Protein AF-W1YTT6-F1 (afdb_monomer_lite)

Radius of gyration: 16.93 Å; chains: 1; bounding box: 43×17×43 Å

Sequence (87 aa):
ITEAIVGIIVAVVVCLLLFWFFGTEIGTALRATGVNPQMIRAQGVNTDNMIVLGLLISNGFVGMSGALIGQFQGFADVGMGIGTIVI

Organism: NCBI:txid408170

pLDDT: mean 75.78, std 8.23, range [49.31, 87.44]

InterPro domains:
  IPR001851 ABC transporter, permease [PF02653] (8-85)

Secondary structure (DSSP, 8-state):
-HHHHHHHHHHHHHHHHHHHHTTSHHHHHHHHHHH-HHHHHHTT--HHHHHHHHHHHHHHHHHHHHHHHHHHHS---TTTTTT----

Foldseek 3Di:
DVLVVVVVVVVVVVVVVLVVVCVDPLNVLLVVLVVPVVVSVVVVHDSVVSVVVVVVVVVVVVVVVLVSVCSVVVHDDPPSCVPDDDD

Structure (mmCIF, N/CA/C/O backbone):
data_AF-W1YTT6-F1
#
_entry.id   AF-W1YTT6-F1
#
loop_
_atom_site.group_PDB
_atom_site.id
_atom_site.type_symbol
_atom_site.label_atom_id
_atom_site.label_alt_id
_atom_site.label_comp_id
_atom_site.label_asym_id
_atom_site.label_entity_id
_atom_site.label_seq_id
_atom_site.pdbx_PDB_ins_code
_atom_site.Cartn_x
_atom_site.Cartn_y
_atom_site.Cartn_z
_atom_site.occupancy
_atom_site.B_iso_or_equiv
_atom_site.auth_seq_id
_atom_site.auth_comp_id
_atom_site.auth_asym_id
_atom_site.auth_atom_id
_atom_site.pdbx_PDB_model_num
ATOM 1 N N . ILE A 1 1 ? 10.786 3.887 -23.612 1.00 59.78 1 ILE A N 1
ATOM 2 C CA . ILE A 1 1 ? 9.332 3.891 -23.942 1.00 59.78 1 ILE A CA 1
ATOM 3 C C . ILE A 1 1 ? 8.661 2.622 -23.425 1.00 59.78 1 ILE A C 1
ATOM 5 O O . ILE A 1 1 ? 7.684 2.725 -22.701 1.00 59.78 1 ILE A O 1
ATOM 9 N N . THR A 1 2 ? 9.210 1.441 -23.720 1.00 70.00 2 THR A N 1
ATOM 10 C CA . THR A 1 2 ? 8.764 0.148 -23.168 1.00 70.00 2 THR A CA 1
ATOM 11 C C . THR A 1 2 ? 8.694 0.126 -21.637 1.00 70.00 2 THR A C 1
ATOM 13 O O . THR A 1 2 ? 7.695 -0.328 -21.096 1.00 70.00 2 THR A O 1
ATOM 16 N N . GLU A 1 3 ? 9.672 0.696 -20.932 1.00 69.50 3 GLU A N 1
ATOM 17 C CA . GLU A 1 3 ? 9.699 0.705 -19.453 1.00 69.50 3 GLU A CA 1
ATOM 18 C C . GLU A 1 3 ? 8.571 1.544 -18.832 1.00 69.50 3 GLU A C 1
ATOM 20 O O . GLU A 1 3 ? 7.912 1.119 -17.885 1.00 69.50 3 GLU A O 1
ATOM 25 N N . ALA A 1 4 ? 8.249 2.686 -19.446 1.00 71.56 4 ALA A N 1
ATOM 26 C CA . ALA A 1 4 ? 7.109 3.507 -19.045 1.00 71.56 4 ALA A CA 1
ATOM 27 C C . ALA A 1 4 ? 5.764 2.803 -19.296 1.00 71.56 4 ALA A C 1
ATOM 29 O O . ALA A 1 4 ? 4.832 2.961 -18.513 1.00 71.56 4 ALA A O 1
ATOM 30 N N . ILE A 1 5 ? 5.665 1.994 -20.357 1.00 77.81 5 ILE A N 1
ATOM 31 C CA . ILE A 1 5 ? 4.464 1.198 -20.650 1.00 77.81 5 ILE A CA 1
ATOM 32 C C . ILE A 1 5 ? 4.260 0.127 -19.572 1.00 77.81 5 ILE A C 1
ATOM 34 O O . ILE A 1 5 ? 3.139 -0.043 -19.099 1.00 77.81 5 ILE A O 1
ATOM 38 N N . VAL A 1 6 ? 5.329 -0.549 -19.134 1.00 79.88 6 VAL A N 1
ATOM 39 C CA . VAL A 1 6 ? 5.255 -1.535 -18.042 1.00 79.88 6 VAL A CA 1
ATOM 40 C C . VAL A 1 6 ? 4.803 -0.867 -16.741 1.00 79.88 6 VAL A C 1
ATOM 42 O O . VAL A 1 6 ? 3.872 -1.358 -16.106 1.00 79.88 6 VAL A O 1
ATOM 45 N N . GLY A 1 7 ? 5.369 0.293 -16.394 1.00 79.19 7 GLY A N 1
ATOM 46 C CA . GLY A 1 7 ? 4.948 1.051 -15.212 1.00 79.19 7 GLY A CA 1
ATOM 47 C C . GLY A 1 7 ? 3.478 1.483 -15.251 1.00 79.19 7 GLY A C 1
ATOM 48 O O . GLY A 1 7 ? 2.765 1.333 -14.260 1.00 79.19 7 GLY A O 1
ATOM 49 N N . ILE A 1 8 ? 2.989 1.949 -16.406 1.00 80.31 8 ILE A N 1
ATOM 50 C CA . ILE A 1 8 ? 1.579 2.331 -16.586 1.00 80.31 8 ILE A CA 1
ATOM 51 C C . ILE A 1 8 ? 0.655 1.114 -16.463 1.00 80.31 8 ILE A C 1
ATOM 53 O O . ILE A 1 8 ? -0.375 1.200 -15.798 1.00 80.31 8 ILE A O 1
ATOM 57 N N . ILE A 1 9 ? 1.016 -0.028 -17.055 1.00 85.25 9 ILE A N 1
ATOM 58 C CA . ILE A 1 9 ? 0.221 -1.261 -16.952 1.00 85.25 9 ILE A CA 1
ATOM 59 C C . ILE A 1 9 ? 0.124 -1.713 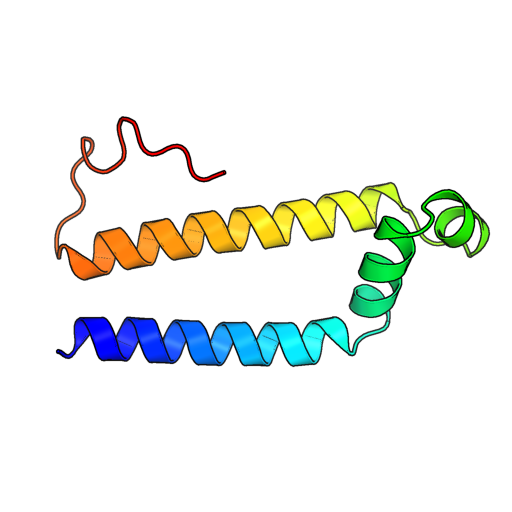-15.493 1.00 85.25 9 ILE A C 1
ATOM 61 O O . ILE A 1 9 ? -0.976 -1.989 -15.015 1.00 85.25 9 ILE A O 1
ATOM 65 N N . VAL A 1 10 ? 1.246 -1.740 -14.769 1.00 82.62 10 VAL A N 1
ATOM 66 C CA . VAL A 1 10 ? 1.271 -2.108 -13.346 1.00 82.62 10 VAL A CA 1
ATOM 67 C C . VAL A 1 10 ? 0.411 -1.144 -12.528 1.00 82.62 10 VAL A C 1
ATOM 69 O O . VAL A 1 10 ? -0.428 -1.594 -11.752 1.00 82.62 10 VAL A O 1
ATOM 72 N N . ALA A 1 11 ? 0.533 0.168 -12.746 1.00 82.81 11 ALA A N 1
ATOM 73 C CA . ALA A 1 11 ? -0.284 1.159 -12.048 1.00 82.81 11 ALA A CA 1
ATOM 74 C C . ALA A 1 11 ? -1.791 0.957 -12.292 1.00 82.81 11 ALA A C 1
ATOM 76 O O . ALA A 1 11 ? -2.581 0.990 -11.348 1.00 82.81 11 ALA A O 1
ATOM 77 N N . VAL A 1 12 ? -2.200 0.694 -13.538 1.00 86.00 12 VAL A N 1
ATOM 78 C CA . VAL A 1 12 ? -3.608 0.451 -13.895 1.00 86.00 12 VAL A CA 1
ATOM 79 C C . VAL A 1 12 ? -4.137 -0.835 -13.255 1.00 86.00 12 VAL A C 1
ATOM 81 O O . VAL A 1 12 ? -5.231 -0.828 -12.690 1.00 86.00 12 VAL A O 1
ATOM 84 N N . VAL A 1 13 ? -3.362 -1.923 -13.292 1.00 87.44 13 VAL A N 1
ATOM 85 C CA . VAL A 1 13 ? -3.733 -3.205 -12.668 1.00 87.44 13 VAL A CA 1
ATOM 86 C C . VAL A 1 13 ? -3.908 -3.041 -11.161 1.00 87.44 13 VAL A C 1
ATOM 88 O O . VAL A 1 13 ? -4.906 -3.496 -10.601 1.00 87.44 13 VAL A O 1
ATOM 91 N N . VAL A 1 14 ? -2.978 -2.353 -10.501 1.00 84.88 14 VAL A N 1
ATOM 92 C CA . VAL A 1 14 ? -3.042 -2.153 -9.054 1.00 84.88 14 VAL A CA 1
ATOM 93 C C . VAL A 1 14 ? -4.198 -1.221 -8.666 1.00 84.88 14 VAL A C 1
ATOM 95 O O . VAL A 1 14 ? -4.900 -1.495 -7.694 1.00 84.88 14 VAL A O 1
ATOM 98 N N . CYS A 1 15 ? -4.480 -0.179 -9.454 1.00 83.94 15 CYS A N 1
ATOM 99 C CA . CYS A 1 15 ? -5.671 0.656 -9.266 1.00 83.94 15 CYS A CA 1
ATOM 100 C C . CYS A 1 15 ? -6.978 -0.142 -9.387 1.00 83.94 15 CYS A C 1
ATOM 102 O O . CYS A 1 15 ? -7.874 0.034 -8.563 1.00 83.94 15 CYS A O 1
ATOM 104 N N . LEU A 1 16 ? -7.094 -1.031 -10.379 1.00 84.06 16 LEU A N 1
ATOM 105 C CA . LEU A 1 16 ? -8.268 -1.898 -10.550 1.00 84.06 16 LEU A CA 1
ATOM 106 C C . LEU A 1 16 ? -8.433 -2.873 -9.378 1.00 84.06 16 LEU A C 1
ATOM 108 O O . LEU A 1 16 ? -9.540 -3.029 -8.861 1.00 84.06 16 LEU A O 1
ATOM 112 N N . LEU A 1 17 ? -7.333 -3.479 -8.921 1.00 84.00 17 LEU A N 1
ATOM 113 C CA . LEU A 1 17 ? -7.330 -4.354 -7.748 1.00 84.00 17 LEU A CA 1
ATOM 114 C C . LEU A 1 17 ? -7.769 -3.612 -6.486 1.00 84.00 17 LEU A C 1
ATOM 116 O O . LEU A 1 17 ? -8.583 -4.138 -5.731 1.00 84.00 17 LEU A O 1
ATOM 120 N N . LEU A 1 18 ? -7.293 -2.382 -6.275 1.00 81.56 18 LEU A N 1
ATOM 121 C CA . LEU A 1 18 ? -7.731 -1.550 -5.156 1.00 81.56 18 LEU A CA 1
ATOM 122 C C . LEU A 1 18 ? -9.207 -1.177 -5.257 1.00 81.56 18 LEU A C 1
ATOM 124 O O . LEU A 1 18 ? -9.916 -1.261 -4.257 1.00 81.56 18 LEU A O 1
ATOM 128 N N . PHE A 1 19 ? -9.686 -0.780 -6.437 1.00 81.88 19 PHE A N 1
ATOM 129 C CA . PHE A 1 19 ? -11.098 -0.452 -6.638 1.00 81.88 19 PHE A CA 1
ATOM 130 C C . PHE A 1 19 ? -12.005 -1.630 -6.282 1.00 81.88 19 PHE A C 1
ATOM 132 O O . PHE A 1 19 ? -13.021 -1.446 -5.614 1.00 81.88 19 PHE A O 1
ATOM 139 N N . TRP A 1 20 ? -11.606 -2.839 -6.673 1.00 84.25 20 TRP A N 1
ATOM 140 C CA . TRP A 1 20 ? -12.317 -4.057 -6.311 1.00 84.25 20 TRP A CA 1
ATOM 141 C C . TRP A 1 20 ? -12.196 -4.372 -4.812 1.00 84.25 20 TRP A C 1
ATOM 143 O O . TRP A 1 20 ? -13.201 -4.634 -4.155 1.00 84.25 20 TRP A O 1
ATOM 153 N N . PHE A 1 21 ? -10.994 -4.256 -4.239 1.00 80.31 21 PHE A N 1
ATOM 154 C CA . PHE A 1 21 ? -10.730 -4.502 -2.819 1.00 80.31 21 PHE A CA 1
ATOM 155 C C . PHE A 1 21 ? -11.532 -3.569 -1.900 1.00 80.31 21 PHE A C 1
ATOM 157 O O . PHE A 1 21 ? -12.145 -4.030 -0.937 1.00 80.31 21 PHE A O 1
ATOM 164 N N . PHE A 1 22 ? -11.610 -2.275 -2.222 1.00 74.25 22 PHE A N 1
ATOM 165 C CA . PHE A 1 22 ? -12.418 -1.303 -1.477 1.00 74.25 22 PHE A CA 1
ATOM 166 C C . PHE A 1 22 ? -13.932 -1.546 -1.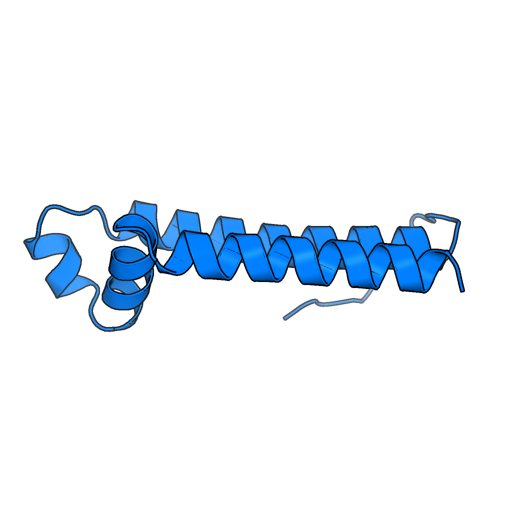577 1.00 74.25 22 PHE A C 1
ATOM 168 O O . PHE A 1 22 ? -14.674 -0.987 -0.771 1.00 74.25 22 PHE A O 1
ATOM 175 N N . GLY A 1 23 ? -14.390 -2.370 -2.525 1.00 76.00 23 GLY A N 1
ATOM 176 C CA . GLY A 1 23 ? -15.782 -2.815 -2.631 1.00 76.00 23 GLY A CA 1
ATOM 177 C C . GLY A 1 23 ? -16.131 -4.030 -1.763 1.00 76.00 23 GLY A C 1
ATOM 178 O O . GLY A 1 23 ? -17.307 -4.354 -1.628 1.00 76.00 23 GLY A O 1
ATOM 179 N N . THR A 1 24 ? -15.142 -4.706 -1.171 1.00 84.00 24 THR A N 1
ATOM 180 C CA . THR A 1 24 ? -15.366 -5.874 -0.301 1.00 84.00 24 THR A CA 1
ATOM 181 C C . THR A 1 24 ? -15.691 -5.468 1.142 1.00 84.00 24 THR A C 1
ATOM 183 O O . THR A 1 24 ? -15.329 -4.373 1.575 1.00 84.00 24 THR A O 1
ATOM 186 N N . GLU A 1 25 ? -16.315 -6.362 1.922 1.00 74.62 25 GLU A N 1
ATOM 187 C CA . GLU A 1 25 ? -16.577 -6.162 3.365 1.00 74.62 25 GLU A CA 1
ATOM 188 C C . GLU A 1 25 ? -15.316 -5.794 4.158 1.00 74.62 25 GLU A C 1
ATOM 190 O O . GLU A 1 25 ? -15.364 -4.975 5.072 1.00 74.62 25 GLU A O 1
ATOM 195 N N . ILE A 1 26 ? -14.163 -6.354 3.785 1.00 75.88 26 ILE A N 1
ATOM 196 C CA . ILE A 1 26 ? -12.884 -6.052 4.438 1.00 75.88 26 ILE A CA 1
ATOM 197 C C . ILE A 1 26 ? -12.440 -4.623 4.095 1.00 75.88 26 ILE A C 1
ATOM 199 O O . ILE A 1 26 ? -11.968 -3.896 4.965 1.00 75.88 26 ILE A O 1
ATOM 203 N N . GLY A 1 27 ? -12.639 -4.179 2.851 1.00 77.94 27 GLY A N 1
ATOM 204 C CA . GLY A 1 27 ? -12.306 -2.822 2.412 1.00 77.94 27 GLY A CA 1
ATOM 205 C C . GLY A 1 27 ? -13.193 -1.737 3.035 1.00 77.94 27 GLY A C 1
ATOM 206 O O . GLY A 1 27 ? -12.702 -0.662 3.398 1.00 77.94 27 GLY A O 1
ATOM 207 N N . THR A 1 28 ? -14.488 -2.007 3.214 1.00 75.31 28 THR A N 1
ATOM 208 C CA . THR A 1 28 ? -15.405 -1.087 3.906 1.00 75.31 28 THR A CA 1
ATOM 209 C C . THR A 1 28 ? -15.128 -1.055 5.407 1.00 75.31 28 THR A C 1
ATOM 211 O O . THR A 1 28 ? -15.086 0.029 5.994 1.00 75.31 28 THR A O 1
ATOM 214 N N . ALA A 1 29 ? -14.828 -2.207 6.015 1.00 75.44 29 ALA A N 1
ATOM 215 C CA . ALA A 1 29 ? -14.408 -2.296 7.407 1.00 75.44 29 ALA A CA 1
ATOM 216 C C . ALA A 1 29 ? -13.062 -1.588 7.655 1.00 75.44 29 ALA A C 1
ATOM 218 O O . ALA A 1 29 ? -12.916 -0.915 8.675 1.00 75.44 29 ALA A O 1
ATOM 219 N N . LEU A 1 30 ? -12.116 -1.630 6.708 1.00 79.31 30 LEU A N 1
ATOM 220 C CA . LEU A 1 30 ? -10.864 -0.862 6.756 1.00 79.31 30 LEU A CA 1
ATOM 221 C C . LEU A 1 30 ? -11.129 0.651 6.802 1.00 79.31 30 LEU A C 1
ATOM 223 O O . LEU A 1 30 ? -10.582 1.343 7.660 1.00 79.31 30 LEU A O 1
ATOM 227 N N . ARG A 1 31 ? -12.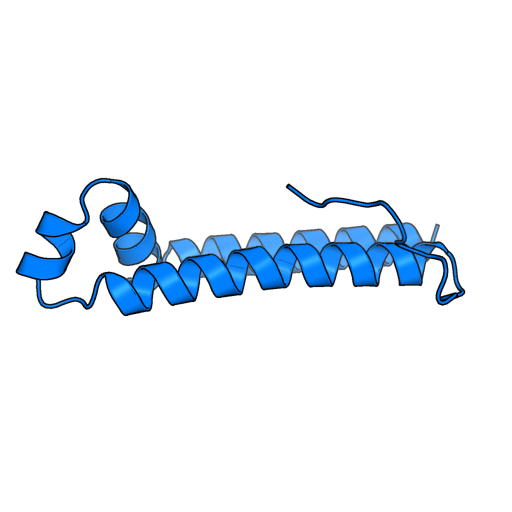017 1.174 5.942 1.00 79.38 31 ARG A N 1
ATOM 228 C CA . ARG A 1 31 ? -12.410 2.599 5.988 1.00 79.38 31 ARG A CA 1
ATOM 229 C C . ARG A 1 31 ? -13.133 2.959 7.280 1.00 79.38 31 ARG A C 1
ATOM 231 O O . ARG A 1 31 ? -12.832 3.989 7.876 1.00 79.38 31 ARG A O 1
ATOM 238 N N . ALA A 1 32 ? -14.057 2.117 7.733 1.00 76.12 32 ALA A N 1
ATOM 239 C CA . ALA A 1 32 ? -14.791 2.341 8.973 1.00 76.12 32 ALA A CA 1
ATOM 240 C C . ALA A 1 32 ? -13.869 2.311 10.208 1.00 76.12 32 ALA A C 1
ATOM 242 O O . ALA A 1 32 ? -14.057 3.104 11.128 1.00 76.12 32 ALA A O 1
ATOM 243 N N . THR A 1 33 ? -12.822 1.477 10.191 1.00 81.06 33 THR A N 1
ATOM 244 C CA . THR A 1 33 ? -11.772 1.425 11.227 1.00 81.06 33 THR A CA 1
ATOM 245 C C . THR A 1 33 ? -11.014 2.749 11.307 1.00 81.06 33 THR A C 1
ATOM 247 O O . THR A 1 33 ? -10.739 3.223 12.406 1.00 81.06 33 THR A O 1
ATOM 250 N N . GLY A 1 34 ? -10.734 3.380 10.160 1.00 76.00 34 GLY A N 1
ATOM 251 C CA . GLY A 1 34 ? -10.092 4.696 10.101 1.00 76.00 34 GLY A CA 1
ATOM 252 C C . GLY A 1 34 ? -10.963 5.850 10.616 1.00 76.00 34 GLY A C 1
ATOM 253 O O . GLY A 1 34 ? -10.425 6.826 11.128 1.00 76.00 34 GLY A O 1
ATOM 254 N N . VAL A 1 35 ? -12.294 5.745 10.515 1.00 79.44 35 VAL A N 1
ATOM 255 C CA . VAL A 1 35 ? -13.230 6.776 11.005 1.00 79.44 35 VAL A CA 1
ATOM 256 C C . VAL A 1 35 ? -13.524 6.604 12.493 1.00 79.44 35 VAL A C 1
ATOM 258 O O . VAL A 1 35 ? -13.518 7.580 13.240 1.00 79.44 35 VAL A O 1
ATOM 261 N N . ASN A 1 36 ? -13.812 5.377 12.935 1.00 79.62 36 ASN A N 1
ATOM 262 C CA . ASN A 1 36 ? -14.087 5.104 14.339 1.00 79.62 36 ASN A CA 1
ATOM 263 C C . ASN A 1 36 ? -13.674 3.674 14.743 1.00 79.62 36 ASN A C 1
ATOM 265 O O . ASN A 1 36 ? -14.454 2.725 14.587 1.00 79.62 36 ASN A O 1
ATOM 269 N N . PRO A 1 37 ? -12.485 3.506 15.344 1.00 74.44 37 PRO A N 1
ATOM 270 C CA . PRO A 1 37 ? -11.988 2.195 15.747 1.00 74.44 37 PRO A CA 1
ATOM 271 C C . PRO A 1 37 ? -12.808 1.548 16.874 1.00 74.44 37 PRO A C 1
ATOM 273 O O . PRO A 1 37 ? -12.793 0.322 16.991 1.00 74.44 37 PRO A O 1
ATOM 276 N N . GLN A 1 38 ? -13.540 2.329 17.683 1.00 73.62 38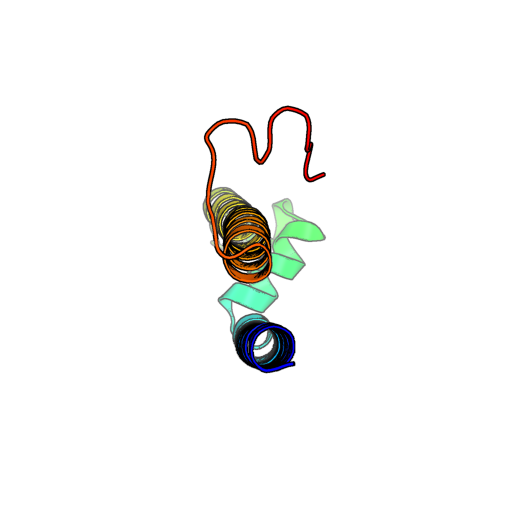 GLN A N 1
ATOM 277 C CA . GLN A 1 38 ? -14.397 1.796 18.752 1.00 73.62 38 GLN A CA 1
ATOM 278 C C . GLN A 1 38 ? -15.678 1.153 18.195 1.00 73.62 38 GLN A C 1
ATOM 280 O O . GLN A 1 38 ? -16.126 0.139 18.726 1.00 73.62 38 GLN A O 1
ATOM 285 N N . MET A 1 39 ? -16.234 1.690 17.101 1.00 76.50 39 MET A N 1
ATOM 286 C CA . MET A 1 39 ? -17.430 1.140 16.446 1.00 76.50 39 MET A CA 1
ATOM 287 C C . MET A 1 39 ? -17.156 -0.243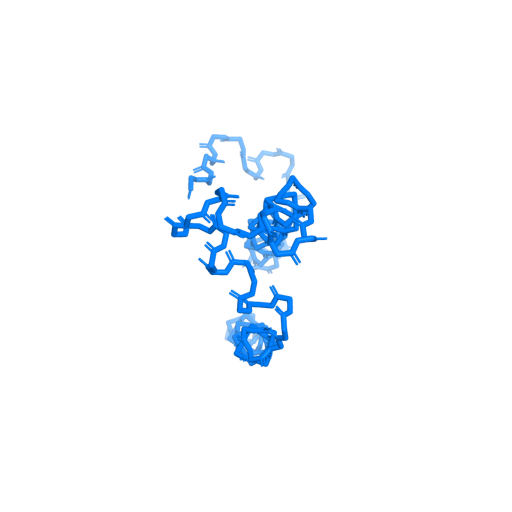 15.839 1.00 76.50 39 MET A C 1
ATOM 289 O O . MET A 1 39 ? -17.928 -1.172 16.052 1.00 76.50 39 MET A O 1
ATOM 293 N N . ILE A 1 40 ? -16.047 -0.395 15.112 1.00 73.69 40 ILE A N 1
ATOM 294 C CA . ILE A 1 40 ? -15.672 -1.662 14.460 1.00 73.69 40 ILE A CA 1
ATOM 295 C C . ILE A 1 40 ? -15.399 -2.761 15.496 1.00 73.69 40 ILE A C 1
ATOM 297 O O . ILE A 1 40 ? -15.854 -3.892 15.328 1.00 73.69 40 ILE A O 1
ATOM 301 N N . ARG A 1 41 ? -14.756 -2.405 16.618 1.00 73.94 41 ARG A N 1
ATOM 302 C CA . ARG A 1 41 ? -14.528 -3.322 17.747 1.00 73.94 41 ARG A CA 1
ATOM 303 C C . ARG A 1 41 ? -15.838 -3.791 18.386 1.00 73.94 41 ARG A C 1
ATOM 305 O O . ARG A 1 41 ? -15.953 -4.958 18.741 1.00 73.94 41 ARG A O 1
ATOM 312 N N . ALA A 1 42 ? -16.839 -2.912 18.490 1.00 73.81 42 ALA A N 1
ATOM 313 C CA . ALA A 1 42 ? -18.169 -3.261 18.995 1.00 73.81 42 ALA A CA 1
ATOM 314 C C . ALA A 1 42 ? -18.975 -4.149 18.025 1.00 73.81 42 ALA A C 1
ATOM 316 O O . ALA A 1 42 ? -19.844 -4.894 18.468 1.00 73.81 42 ALA A O 1
ATOM 317 N N . GLN A 1 43 ? -18.664 -4.116 16.723 1.00 73.69 43 GLN A N 1
ATOM 318 C CA . GLN A 1 43 ? -19.258 -4.995 15.705 1.00 73.69 43 GLN A CA 1
ATOM 319 C C . GLN A 1 43 ? -18.556 -6.363 15.579 1.00 73.69 43 GLN A C 1
ATOM 321 O O . GLN A 1 43 ? -18.839 -7.121 14.656 1.00 73.69 43 GLN A O 1
ATOM 326 N N . GLY A 1 44 ? -17.652 -6.708 16.506 1.00 72.56 44 GLY A N 1
ATOM 327 C CA . GLY A 1 44 ? -16.989 -8.018 16.545 1.00 72.56 44 GLY A CA 1
ATOM 328 C C . GLY A 1 44 ? -15.810 -8.168 15.579 1.00 72.56 44 GLY A C 1
ATOM 329 O O . GLY A 1 44 ? -15.285 -9.269 15.423 1.00 72.56 44 GLY A O 1
ATOM 330 N N . VAL A 1 45 ? -15.365 -7.079 14.944 1.00 72.31 45 VAL A N 1
ATOM 331 C CA . VAL A 1 45 ? -14.217 -7.080 14.031 1.00 72.31 45 VAL A CA 1
ATOM 332 C C . VAL A 1 45 ? -12.963 -6.607 14.770 1.00 72.31 45 VAL A C 1
ATOM 334 O O . VAL A 1 45 ? -12.964 -5.585 15.457 1.00 72.31 45 VAL A O 1
ATOM 337 N N . ASN A 1 46 ? -11.859 -7.340 14.608 1.00 77.62 46 ASN A N 1
ATOM 338 C CA . ASN A 1 46 ? -10.573 -6.985 15.208 1.00 77.62 46 ASN A CA 1
ATOM 339 C C . ASN A 1 46 ? -9.951 -5.765 14.509 1.00 77.62 46 ASN A C 1
ATOM 341 O O . ASN A 1 46 ? -9.324 -5.894 13.456 1.00 77.62 46 ASN A O 1
ATOM 345 N N . THR A 1 47 ? -10.079 -4.592 15.136 1.00 76.81 47 THR A N 1
ATOM 346 C CA . THR A 1 47 ? -9.476 -3.323 14.694 1.00 76.81 47 THR A CA 1
ATOM 347 C C . THR A 1 47 ? -7.967 -3.452 14.451 1.00 76.81 47 THR A C 1
ATOM 349 O O . THR A 1 47 ? -7.466 -2.940 13.455 1.00 76.81 47 THR A O 1
ATOM 352 N N . ASP A 1 48 ? -7.245 -4.184 15.309 1.00 79.12 48 ASP A N 1
ATOM 353 C CA . ASP A 1 48 ? -5.787 -4.347 15.205 1.00 79.12 48 ASP A CA 1
ATOM 354 C C . ASP A 1 48 ? -5.383 -5.076 13.916 1.00 79.12 48 ASP A C 1
ATOM 356 O O . ASP A 1 48 ? -4.509 -4.611 13.185 1.00 79.12 48 ASP A O 1
ATOM 360 N N . ASN A 1 49 ? -6.082 -6.162 13.567 1.00 77.69 49 ASN A N 1
ATOM 361 C CA . ASN A 1 49 ? -5.840 -6.885 12.317 1.00 77.69 49 ASN A CA 1
ATOM 362 C C . ASN A 1 49 ? -6.130 -6.007 11.099 1.00 77.69 49 ASN A C 1
ATOM 364 O O . ASN A 1 49 ? -5.404 -6.080 10.114 1.00 77.69 49 ASN A O 1
ATOM 368 N N . MET A 1 50 ? -7.160 -5.163 11.175 1.00 81.62 50 MET A N 1
ATOM 369 C CA . MET A 1 50 ? -7.520 -4.244 10.099 1.00 81.62 50 MET A CA 1
ATOM 370 C C . MET A 1 50 ? -6.447 -3.162 9.891 1.00 81.62 50 MET A C 1
ATOM 372 O O . MET A 1 50 ? -6.086 -2.855 8.755 1.00 81.62 50 MET A O 1
ATOM 376 N N . ILE A 1 51 ? -5.872 -2.637 10.979 1.00 81.38 51 ILE A N 1
ATOM 377 C CA . ILE A 1 51 ? -4.757 -1.679 10.932 1.00 81.38 51 ILE A CA 1
ATOM 378 C C . ILE A 1 51 ? -3.499 -2.335 10.349 1.00 81.38 51 ILE A C 1
ATOM 380 O O . ILE A 1 51 ? -2.856 -1.746 9.480 1.00 81.38 51 ILE A O 1
ATOM 384 N N . VAL A 1 52 ? -3.168 -3.562 10.769 1.00 85.12 52 VAL A N 1
ATOM 385 C CA . VAL A 1 52 ? -2.033 -4.317 10.207 1.00 85.12 52 VAL A CA 1
ATOM 386 C C . VAL A 1 52 ? -2.229 -4.563 8.710 1.00 85.12 52 VAL A C 1
ATOM 388 O O . VAL A 1 52 ? -1.287 -4.394 7.940 1.00 85.12 52 VAL A O 1
ATOM 391 N N . LEU A 1 53 ? -3.448 -4.890 8.275 1.00 83.50 53 LEU A N 1
ATOM 392 C CA . LEU A 1 53 ? -3.777 -5.077 6.859 1.00 83.50 53 LEU A CA 1
ATOM 393 C C . LEU A 1 53 ? -3.573 -3.782 6.057 1.00 83.50 53 LEU A C 1
ATOM 395 O O . LEU A 1 53 ? -2.955 -3.807 4.995 1.00 83.50 53 LEU A O 1
ATOM 399 N N . GLY A 1 54 ? -4.015 -2.639 6.591 1.00 83.62 54 GLY A N 1
ATOM 400 C CA . GLY A 1 54 ? -3.782 -1.326 5.983 1.00 83.62 54 GLY A CA 1
ATOM 401 C C . GLY A 1 54 ? -2.297 -0.960 5.887 1.00 83.62 54 GLY A C 1
ATOM 402 O O . GLY A 1 54 ? -1.837 -0.508 4.837 1.00 83.62 54 GLY A O 1
ATOM 403 N N . LEU A 1 55 ? -1.528 -1.211 6.951 1.00 84.88 55 LEU A N 1
ATOM 404 C CA . LEU A 1 55 ? -0.074 -1.017 6.972 1.00 84.88 55 LEU A CA 1
ATOM 405 C C . LEU A 1 55 ? 0.636 -1.909 5.953 1.00 84.88 55 LEU A C 1
ATOM 407 O O . LEU A 1 55 ? 1.538 -1.442 5.259 1.00 84.88 55 LEU A O 1
ATOM 411 N N . LEU A 1 56 ? 0.230 -3.173 5.842 1.00 85.88 56 LEU A N 1
ATOM 412 C CA . LEU A 1 56 ? 0.814 -4.129 4.905 1.00 85.88 56 LEU A CA 1
ATOM 413 C C . LEU A 1 56 ? 0.565 -3.695 3.458 1.00 85.88 56 LEU A C 1
ATOM 415 O O . LEU A 1 56 ? 1.498 -3.689 2.659 1.00 85.88 56 LEU A O 1
ATOM 419 N N . ILE A 1 57 ? -0.658 -3.256 3.140 1.00 85.50 57 ILE A N 1
ATOM 420 C CA . ILE A 1 57 ? -0.993 -2.707 1.821 1.00 85.50 57 ILE A CA 1
ATOM 421 C C . ILE A 1 57 ? -0.124 -1.477 1.524 1.00 85.50 57 ILE A C 1
ATOM 423 O O . ILE A 1 57 ? 0.518 -1.439 0.477 1.00 85.50 57 ILE A O 1
ATOM 427 N N . SER A 1 58 ? -0.035 -0.514 2.450 1.00 83.00 58 SER A N 1
ATOM 428 C CA . SER A 1 58 ? 0.782 0.700 2.283 1.00 83.00 58 SER A CA 1
ATOM 429 C C . SER A 1 58 ? 2.262 0.383 2.020 1.00 83.00 58 SER A C 1
ATOM 431 O O . SER A 1 58 ? 2.838 0.839 1.033 1.00 83.00 58 SER A O 1
ATOM 433 N N . ASN A 1 59 ? 2.864 -0.491 2.833 1.00 85.94 59 ASN A N 1
ATOM 434 C CA . ASN A 1 59 ? 4.256 -0.910 2.645 1.00 85.94 59 ASN A CA 1
ATOM 435 C C . ASN A 1 59 ? 4.457 -1.694 1.336 1.00 85.94 59 ASN A C 1
ATOM 437 O O . ASN A 1 59 ? 5.494 -1.558 0.688 1.00 85.94 59 ASN A O 1
ATOM 441 N N . GLY A 1 60 ? 3.456 -2.466 0.903 1.00 84.06 60 GLY A N 1
ATOM 442 C CA . GLY A 1 60 ? 3.461 -3.135 -0.398 1.00 84.06 60 GLY A CA 1
ATOM 443 C C . GLY A 1 60 ? 3.539 -2.153 -1.571 1.00 84.06 60 GLY A C 1
ATOM 444 O O . GLY A 1 60 ? 4.291 -2.389 -2.516 1.00 84.06 60 GLY A O 1
ATOM 445 N N . PHE A 1 61 ? 2.832 -1.020 -1.493 1.00 81.62 61 PHE A N 1
ATOM 446 C CA . PHE A 1 61 ? 2.924 0.056 -2.488 1.00 81.62 61 PHE A CA 1
ATOM 447 C C . PHE A 1 61 ? 4.293 0.728 -2.506 1.00 81.62 61 PHE A C 1
ATOM 449 O O . PHE A 1 61 ? 4.839 0.969 -3.584 1.00 81.62 61 PHE A O 1
ATOM 456 N N . VAL A 1 62 ? 4.867 0.985 -1.330 1.00 82.75 62 VAL A N 1
ATOM 457 C CA . VAL A 1 62 ? 6.220 1.543 -1.205 1.00 82.75 62 VAL A CA 1
ATOM 458 C C . VAL A 1 62 ? 7.250 0.609 -1.851 1.00 82.75 62 VAL A C 1
ATOM 460 O O . VAL A 1 62 ? 8.068 1.055 -2.655 1.00 82.75 62 VAL A O 1
ATOM 463 N N . GLY A 1 63 ? 7.162 -0.698 -1.584 1.00 79.94 63 GLY A N 1
ATOM 464 C CA . GLY A 1 63 ? 8.026 -1.704 -2.207 1.00 79.94 63 GLY A CA 1
ATOM 465 C C . GLY A 1 63 ? 7.855 -1.791 -3.728 1.00 79.94 63 GLY A C 1
ATOM 466 O O . GLY A 1 63 ? 8.846 -1.834 -4.457 1.00 79.94 63 GLY A O 1
ATOM 467 N N . MET A 1 64 ? 6.614 -1.751 -4.227 1.00 80.25 64 MET A N 1
ATOM 468 C CA . MET A 1 64 ? 6.337 -1.715 -5.670 1.00 80.25 64 MET A CA 1
ATOM 469 C C . MET A 1 64 ? 6.901 -0.460 -6.344 1.00 80.25 64 MET A C 1
ATOM 471 O O . MET A 1 64 ? 7.447 -0.559 -7.441 1.00 80.25 64 MET A O 1
ATOM 475 N N . SER A 1 65 ? 6.824 0.700 -5.687 1.00 79.44 65 SER A N 1
ATOM 476 C CA . SER A 1 65 ? 7.436 1.942 -6.174 1.00 79.44 65 SER A CA 1
ATOM 477 C C . SER A 1 65 ? 8.956 1.796 -6.321 1.00 79.44 65 SER A C 1
ATOM 479 O O . SER A 1 65 ? 9.511 2.104 -7.376 1.00 79.44 65 SER A O 1
ATOM 481 N N . GLY A 1 66 ? 9.630 1.221 -5.319 1.00 74.88 66 GLY A N 1
ATOM 482 C CA . GLY A 1 66 ? 11.068 0.934 -5.387 1.00 74.88 66 GLY A CA 1
ATOM 483 C C . GLY A 1 66 ? 11.438 -0.049 -6.505 1.00 74.88 66 GLY A C 1
ATOM 484 O O . GLY A 1 66 ? 12.394 0.184 -7.245 1.00 74.88 66 GLY A O 1
ATOM 485 N N . ALA A 1 67 ? 10.647 -1.111 -6.687 1.00 76.06 67 ALA A N 1
ATOM 486 C CA . ALA A 1 67 ? 10.851 -2.080 -7.765 1.00 76.06 67 ALA A CA 1
ATOM 487 C C . ALA A 1 67 ? 10.695 -1.448 -9.161 1.00 76.06 67 ALA A C 1
ATOM 489 O O . ALA A 1 67 ? 11.478 -1.746 -10.063 1.00 76.06 67 ALA A O 1
ATOM 490 N N . LEU A 1 68 ? 9.732 -0.536 -9.333 1.00 75.69 68 LEU A N 1
ATOM 491 C CA . LEU A 1 68 ? 9.540 0.223 -10.572 1.00 75.69 68 LEU A CA 1
ATOM 492 C C . LEU A 1 68 ? 10.718 1.162 -10.862 1.00 75.69 68 LEU A C 1
ATOM 494 O O . LEU A 1 68 ? 11.138 1.260 -12.011 1.00 75.69 68 LEU A O 1
ATOM 498 N N . ILE A 1 69 ? 11.283 1.814 -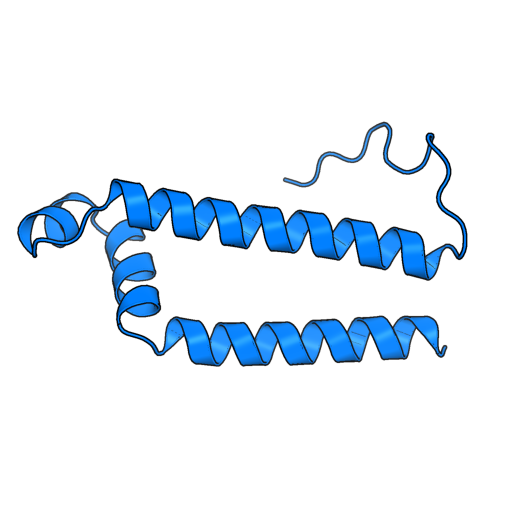9.842 1.00 73.81 69 ILE A N 1
ATOM 499 C CA . ILE A 1 69 ? 12.469 2.674 -9.996 1.00 73.81 69 ILE A CA 1
ATOM 500 C C . ILE A 1 69 ? 13.697 1.851 -10.409 1.00 73.81 69 ILE A C 1
ATOM 502 O O . ILE A 1 69 ? 14.439 2.274 -11.296 1.00 73.81 69 ILE A O 1
ATOM 506 N N . GLY A 1 70 ? 13.894 0.672 -9.811 1.00 72.88 70 GLY A N 1
ATOM 507 C CA . GLY A 1 70 ? 14.954 -0.257 -10.215 1.00 72.88 70 GLY A CA 1
ATOM 508 C C . GLY A 1 70 ? 14.769 -0.762 -11.649 1.00 72.88 70 GLY A C 1
ATOM 509 O O . GLY A 1 70 ? 15.731 -0.833 -12.410 1.00 72.88 70 GLY A O 1
ATOM 510 N N . GLN A 1 71 ? 13.524 -1.034 -12.052 1.00 73.75 71 GLN A N 1
ATOM 511 C CA . GLN A 1 71 ? 13.205 -1.410 -13.429 1.00 73.75 71 GLN A CA 1
ATOM 512 C C . GLN A 1 71 ? 13.487 -0.272 -14.424 1.00 73.75 71 GLN A C 1
ATOM 514 O O . GLN A 1 71 ? 14.032 -0.542 -15.486 1.00 73.75 71 GLN A O 1
ATOM 519 N N . PHE A 1 72 ? 13.173 0.980 -14.072 1.00 71.81 72 PHE A N 1
ATOM 520 C CA . PHE A 1 72 ? 13.395 2.164 -14.918 1.00 71.81 72 PHE A CA 1
ATOM 521 C C . PHE A 1 72 ? 14.870 2.533 -15.128 1.00 71.81 72 PHE A C 1
ATOM 523 O O . PHE A 1 72 ? 15.209 3.253 -16.063 1.00 71.81 72 PHE A O 1
ATOM 530 N N . GLN A 1 73 ? 15.746 2.134 -14.207 1.00 68.94 73 GLN A N 1
ATOM 531 C CA . GLN A 1 73 ? 17.182 2.412 -14.293 1.00 68.94 73 GLN A CA 1
ATOM 532 C C . GLN A 1 73 ? 17.970 1.257 -14.927 1.00 68.94 73 GLN A C 1
ATOM 534 O O . GLN A 1 73 ? 19.150 1.425 -15.226 1.00 68.94 73 GLN A O 1
ATOM 539 N N . GLY A 1 74 ? 17.344 0.096 -15.161 1.00 69.50 74 GLY A N 1
ATOM 540 C CA . GLY A 1 74 ? 17.957 -1.065 -15.823 1.00 69.50 74 GLY A CA 1
ATOM 541 C C . GLY A 1 74 ? 19.080 -1.757 -15.035 1.00 69.50 74 GLY A C 1
ATOM 542 O O . GLY A 1 74 ? 19.553 -2.815 -15.445 1.00 69.50 74 GLY A O 1
ATOM 543 N N . PHE A 1 75 ? 19.484 -1.190 -13.898 1.00 63.66 75 PHE A N 1
ATOM 544 C CA . PHE A 1 75 ? 20.492 -1.685 -12.967 1.00 63.66 75 PHE A CA 1
ATOM 545 C C . PHE A 1 75 ? 20.036 -1.380 -11.538 1.00 63.66 75 PHE A C 1
ATOM 547 O O . PHE A 1 75 ? 19.372 -0.375 -11.298 1.00 63.66 75 PHE A O 1
ATOM 554 N N . ALA A 1 76 ? 20.389 -2.251 -10.595 1.00 63.00 76 ALA A N 1
ATOM 555 C CA . ALA A 1 76 ? 20.146 -2.054 -9.172 1.00 63.00 76 ALA A CA 1
ATOM 556 C C . ALA A 1 76 ? 21.494 -2.095 -8.443 1.00 63.00 76 ALA A C 1
ATOM 558 O O . ALA A 1 76 ? 22.090 -3.162 -8.299 1.00 63.00 76 ALA A O 1
ATOM 559 N N . ASP A 1 77 ? 21.988 -0.926 -8.036 1.00 69.19 77 ASP A N 1
ATOM 560 C CA . ASP A 1 77 ? 23.208 -0.776 -7.236 1.00 69.19 77 ASP A CA 1
ATOM 561 C C . ASP A 1 77 ? 22.851 -0.612 -5.745 1.00 69.19 77 ASP A C 1
ATOM 563 O O . ASP A 1 77 ? 21.789 -0.085 -5.418 1.00 69.19 77 ASP A O 1
ATOM 567 N N . VAL A 1 78 ? 23.725 -1.029 -4.821 1.00 67.00 78 VAL A N 1
ATOM 568 C CA . VAL A 1 78 ? 23.513 -0.896 -3.361 1.00 67.00 78 VAL A CA 1
ATOM 569 C C . VAL A 1 78 ? 23.365 0.576 -2.938 1.00 67.00 78 VAL A C 1
ATOM 571 O O . VAL A 1 78 ? 22.744 0.868 -1.916 1.00 67.00 78 VAL A O 1
ATOM 574 N N . GLY A 1 79 ? 23.885 1.515 -3.737 1.00 68.88 79 GLY A N 1
ATOM 575 C CA . GLY A 1 79 ? 23.681 2.953 -3.550 1.00 68.88 79 GLY A CA 1
ATOM 576 C C . GLY A 1 79 ? 22.307 3.482 -3.986 1.00 68.88 79 GLY A C 1
ATOM 577 O O . GLY A 1 79 ? 21.930 4.584 -3.577 1.00 68.88 79 GLY A O 1
ATOM 578 N N . MET A 1 80 ? 21.537 2.735 -4.789 1.00 64.38 80 MET A N 1
ATOM 579 C CA . MET A 1 80 ? 20.214 3.162 -5.256 1.00 64.38 80 MET A CA 1
ATOM 580 C C . MET A 1 80 ? 19.195 3.073 -4.122 1.00 64.38 80 MET A C 1
ATOM 582 O O . MET A 1 80 ? 18.575 2.041 -3.885 1.00 64.38 80 MET A O 1
ATOM 586 N N . GLY A 1 81 ? 19.032 4.188 -3.414 1.00 58.75 81 GLY A N 1
ATOM 587 C CA . GLY A 1 81 ? 18.064 4.336 -2.329 1.00 58.75 81 GLY A CA 1
ATOM 588 C C . GLY A 1 81 ? 18.662 4.795 -1.000 1.00 58.75 81 GLY A C 1
ATOM 589 O O . GLY A 1 81 ? 17.916 5.014 -0.044 1.00 58.75 81 GLY A O 1
ATOM 590 N N . ILE A 1 82 ? 19.985 4.999 -0.918 1.00 59.34 82 ILE A N 1
ATOM 591 C CA . ILE A 1 82 ? 20.600 5.652 0.246 1.00 59.34 82 ILE A CA 1
ATOM 592 C C . ILE A 1 82 ? 20.106 7.107 0.290 1.00 59.34 82 ILE A C 1
ATOM 594 O O . ILE A 1 82 ? 20.563 7.955 -0.472 1.00 59.34 82 ILE A O 1
ATOM 598 N N . GLY A 1 83 ? 19.144 7.387 1.175 1.00 56.50 83 GLY A N 1
ATOM 599 C CA . GLY A 1 83 ? 18.587 8.727 1.406 1.00 56.50 83 GLY A CA 1
ATOM 600 C C . GLY A 1 83 ? 17.159 8.960 0.899 1.00 56.50 83 GLY A C 1
ATOM 601 O O . GLY A 1 83 ? 16.592 10.011 1.190 1.00 56.50 83 GLY A O 1
ATOM 602 N N . THR A 1 84 ? 16.531 8.011 0.199 1.00 59.84 84 THR A N 1
ATOM 603 C CA . THR A 1 84 ? 15.111 8.132 -0.178 1.00 59.84 84 THR A CA 1
ATOM 604 C C . THR A 1 84 ? 14.213 7.682 0.968 1.00 59.84 84 THR A C 1
ATOM 606 O O . THR A 1 84 ? 13.999 6.489 1.173 1.00 59.84 84 THR A O 1
ATOM 609 N N . ILE A 1 85 ? 13.677 8.648 1.714 1.00 56.72 85 ILE A N 1
ATOM 610 C CA . ILE A 1 85 ? 12.583 8.426 2.663 1.00 56.72 85 ILE A CA 1
ATOM 611 C C . ILE A 1 85 ? 11.282 8.481 1.861 1.00 56.72 85 ILE A C 1
ATOM 613 O O . ILE A 1 85 ? 10.913 9.536 1.347 1.00 56.72 85 ILE A O 1
ATOM 617 N N . VAL A 1 86 ? 10.603 7.343 1.736 1.00 53.12 86 VAL A N 1
ATOM 618 C CA . VAL A 1 86 ? 9.245 7.289 1.186 1.00 53.12 86 VAL A CA 1
ATOM 619 C C . VAL A 1 86 ? 8.290 7.491 2.364 1.00 53.12 86 VAL A C 1
ATOM 621 O O . VAL A 1 86 ? 8.125 6.581 3.175 1.00 53.12 86 VAL A O 1
ATOM 624 N N . ILE A 1 87 ? 7.773 8.716 2.510 1.00 49.31 87 ILE A N 1
ATOM 625 C CA . ILE A 1 87 ? 6.716 9.079 3.473 1.00 49.31 87 ILE A CA 1
ATOM 626 C C . ILE A 1 87 ? 5.326 8.787 2.916 1.00 49.31 87 ILE A C 1
ATOM 628 O O . ILE A 1 87 ? 5.135 8.968 1.692 1.00 49.31 87 ILE A O 1
#